Protein AF-A0A921KUQ1-F1 (afdb_monomer)

Structure (mmCIF, N/CA/C/O backbone):
data_AF-A0A921KUQ1-F1
#
_entry.id   AF-A0A921KUQ1-F1
#
loop_
_atom_site.group_PDB
_atom_site.id
_atom_site.type_symbol
_atom_site.label_atom_id
_atom_site.label_alt_id
_atom_site.label_comp_id
_atom_site.label_asym_id
_atom_site.label_entity_id
_atom_site.label_seq_id
_atom_site.pdbx_PDB_ins_code
_atom_site.Cartn_x
_atom_site.Cartn_y
_atom_site.Cartn_z
_atom_site.occupancy
_atom_site.B_iso_or_equiv
_atom_site.auth_seq_id
_atom_site.auth_comp_id
_atom_site.auth_asym_id
_atom_site.auth_atom_id
_atom_site.pdbx_PDB_model_num
ATOM 1 N N . MET A 1 1 ? -16.359 -13.489 4.063 1.00 59.03 1 MET A N 1
ATOM 2 C CA . MET A 1 1 ? -15.838 -12.362 3.255 1.00 59.03 1 MET A CA 1
ATOM 3 C C . MET A 1 1 ? -14.406 -11.949 3.630 1.00 59.03 1 MET A C 1
ATOM 5 O O . MET A 1 1 ? -13.940 -10.922 3.164 1.00 59.03 1 MET A O 1
ATOM 9 N N . GLU A 1 2 ? -13.671 -12.756 4.406 1.00 65.62 2 GLU A N 1
ATOM 10 C CA . GLU A 1 2 ? -12.285 -12.476 4.841 1.00 65.62 2 GLU A CA 1
ATOM 11 C C . GLU A 1 2 ? -11.283 -12.339 3.679 1.00 65.62 2 GLU A C 1
ATOM 13 O O . GLU A 1 2 ? -10.291 -11.626 3.776 1.00 65.62 2 GLU A O 1
ATOM 18 N N . TRP A 1 3 ? -11.567 -12.990 2.551 1.00 73.69 3 TRP A N 1
ATOM 19 C CA . TRP A 1 3 ? -10.677 -13.093 1.392 1.00 73.69 3 TRP A CA 1
ATOM 20 C C . TRP A 1 3 ? -10.526 -11.764 0.648 1.00 73.69 3 TRP A C 1
ATOM 22 O O . TRP A 1 3 ? -9.530 -11.552 -0.034 1.00 73.69 3 TRP A O 1
ATOM 32 N N . LEU A 1 4 ? -11.488 -10.847 0.807 1.00 75.69 4 LEU A N 1
ATOM 33 C CA . LEU A 1 4 ? -11.452 -9.532 0.168 1.00 75.69 4 LEU A CA 1
ATOM 34 C C . LEU A 1 4 ? -10.266 -8.693 0.672 1.00 75.69 4 LEU A C 1
ATOM 36 O O . LEU A 1 4 ? -9.709 -7.902 -0.080 1.00 75.69 4 LEU A O 1
ATOM 40 N N . LYS A 1 5 ? -9.806 -8.944 1.906 1.00 70.00 5 LYS A N 1
ATOM 41 C CA . LYS A 1 5 ? -8.607 -8.317 2.484 1.00 70.00 5 LYS A CA 1
ATOM 42 C C . LYS A 1 5 ? -7.325 -8.687 1.721 1.00 70.00 5 LYS A C 1
ATOM 44 O O . LYS A 1 5 ? -6.345 -7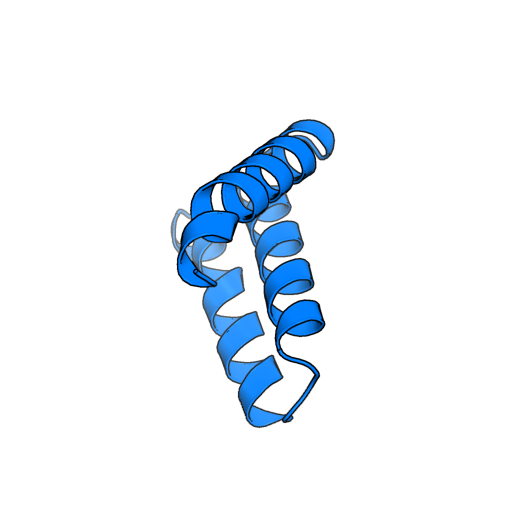.960 1.791 1.00 70.00 5 LYS A O 1
ATOM 49 N N . LEU A 1 6 ? -7.323 -9.781 0.954 1.00 83.75 6 LEU A N 1
ATOM 50 C CA . LEU A 1 6 ? -6.170 -10.232 0.164 1.00 83.75 6 LEU A CA 1
ATOM 51 C C . LEU A 1 6 ? -6.065 -9.538 -1.204 1.00 83.75 6 LEU A C 1
ATOM 53 O O . LEU A 1 6 ? -5.135 -9.820 -1.960 1.00 83.75 6 LEU A O 1
ATOM 57 N N . ILE A 1 7 ? -6.981 -8.618 -1.533 1.00 88.06 7 ILE A N 1
ATOM 58 C CA . ILE A 1 7 ? -6.988 -7.906 -2.820 1.00 88.06 7 ILE A CA 1
ATOM 59 C C . ILE A 1 7 ? -5.678 -7.139 -3.074 1.00 88.06 7 ILE A C 1
ATOM 61 O O . ILE A 1 7 ? -5.234 -7.044 -4.216 1.00 88.06 7 ILE A O 1
ATOM 65 N N . GLY A 1 8 ? -5.002 -6.669 -2.018 1.00 86.25 8 GLY A N 1
ATOM 66 C CA . GLY A 1 8 ? -3.698 -6.010 -2.124 1.00 86.25 8 GLY A CA 1
ATOM 67 C C . GLY A 1 8 ? -2.624 -6.873 -2.777 1.00 86.25 8 GLY A C 1
ATOM 68 O O . GLY A 1 8 ? -1.808 -6.363 -3.538 1.00 86.25 8 GLY A O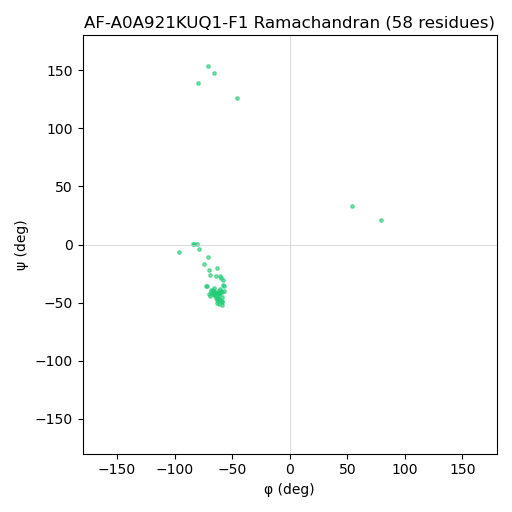 1
ATOM 69 N N . ILE A 1 9 ? -2.656 -8.190 -2.554 1.00 90.56 9 ILE A N 1
ATOM 70 C CA . ILE A 1 9 ? -1.688 -9.124 -3.1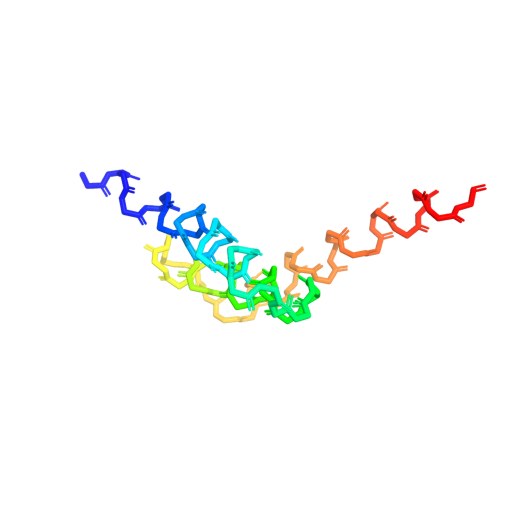45 1.00 90.56 9 ILE A CA 1
ATOM 71 C C . ILE A 1 9 ? -1.863 -9.164 -4.665 1.00 90.56 9 ILE A C 1
ATOM 73 O O . ILE A 1 9 ? -0.882 -9.126 -5.404 1.00 90.56 9 ILE A O 1
ATOM 77 N N . VAL A 1 10 ? -3.111 -9.175 -5.139 1.00 92.81 10 VAL A N 1
ATOM 78 C CA . VAL A 1 10 ? -3.423 -9.148 -6.575 1.00 92.81 10 VAL A CA 1
ATOM 79 C C . VAL A 1 10 ? -2.909 -7.855 -7.211 1.00 92.81 10 VAL A C 1
ATOM 81 O O . VAL A 1 10 ? -2.303 -7.901 -8.280 1.00 92.81 10 VAL A O 1
ATOM 84 N N . ILE A 1 11 ? -3.081 -6.716 -6.532 1.00 92.88 11 ILE A N 1
ATOM 85 C CA . ILE A 1 11 ? -2.581 -5.412 -6.993 1.00 92.88 11 ILE A CA 1
ATOM 86 C C . ILE A 1 11 ? -1.053 -5.424 -7.116 1.00 92.88 11 ILE A C 1
ATOM 88 O O . ILE A 1 11 ? -0.526 -4.958 -8.125 1.00 92.88 11 ILE A O 1
ATOM 92 N N . ILE A 1 12 ? -0.343 -5.999 -6.140 1.00 94.00 12 ILE A N 1
ATOM 93 C CA . ILE A 1 12 ? 1.123 -6.108 -6.177 1.00 94.00 12 ILE A CA 1
ATOM 94 C C . ILE A 1 12 ? 1.577 -6.975 -7.353 1.00 94.00 12 ILE A C 1
ATOM 96 O O . ILE A 1 12 ? 2.447 -6.561 -8.119 1.00 94.00 12 ILE A O 1
ATOM 100 N N . ILE A 1 13 ? 0.965 -8.150 -7.534 1.00 94.81 13 ILE A N 1
ATOM 101 C CA . ILE A 1 13 ? 1.309 -9.075 -8.624 1.00 94.81 13 ILE A CA 1
ATOM 102 C C . ILE A 1 13 ? 1.124 -8.393 -9.983 1.00 94.81 13 ILE A C 1
ATOM 104 O O . I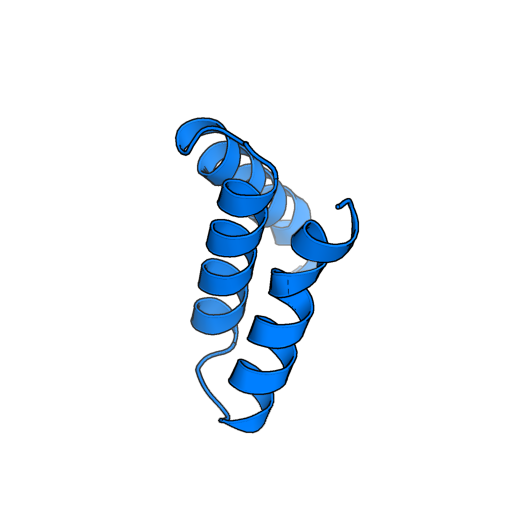LE A 1 13 ? 2.029 -8.425 -10.816 1.00 94.81 13 ILE A O 1
ATOM 108 N N . VAL A 1 14 ? -0.024 -7.746 -10.201 1.00 95.75 14 VAL A N 1
ATOM 109 C CA . VAL A 1 14 ? -0.315 -7.047 -11.461 1.00 95.75 14 VAL A CA 1
ATOM 110 C C . VAL A 1 14 ? 0.623 -5.855 -11.658 1.00 95.75 14 VAL A C 1
ATOM 112 O O . VAL A 1 14 ? 1.156 -5.678 -12.752 1.00 95.75 14 VAL A O 1
ATOM 115 N N . GLY A 1 15 ? 0.880 -5.064 -10.614 1.00 94.75 15 GLY A N 1
ATOM 116 C CA . GLY A 1 15 ? 1.771 -3.905 -10.687 1.00 94.75 15 GLY A CA 1
ATOM 117 C C . GLY A 1 15 ? 3.207 -4.278 -11.060 1.00 94.75 15 GLY A C 1
ATOM 118 O O . GLY A 1 15 ? 3.809 -3.633 -11.920 1.00 94.75 15 GLY A O 1
ATOM 119 N N . PHE A 1 16 ? 3.733 -5.363 -10.487 1.00 93.81 16 PHE A N 1
ATOM 120 C CA . PHE A 1 16 ? 5.060 -5.879 -10.835 1.00 93.81 16 PHE A CA 1
ATOM 121 C C . PHE A 1 16 ? 5.100 -6.525 -12.219 1.00 93.81 16 PHE A C 1
ATOM 123 O O . PHE A 1 16 ? 6.084 -6.347 -12.938 1.00 93.81 16 PHE A O 1
ATOM 130 N N . LEU A 1 17 ? 4.031 -7.212 -12.637 1.00 96.56 17 LEU A N 1
ATOM 131 C CA . LEU A 1 17 ? 3.921 -7.757 -13.993 1.00 96.56 17 LEU A CA 1
ATOM 132 C C . LEU A 1 17 ? 3.990 -6.645 -15.052 1.00 96.56 17 LEU A C 1
ATOM 134 O O . LEU A 1 17 ? 4.639 -6.804 -16.085 1.00 96.56 17 LEU A O 1
ATOM 138 N N . LEU A 1 18 ? 3.367 -5.500 -14.760 1.00 95.94 18 LEU A N 1
ATOM 139 C CA . LEU A 1 18 ? 3.390 -4.298 -15.595 1.00 95.94 18 LEU A CA 1
ATOM 140 C C . LEU A 1 18 ? 4.667 -3.455 -15.434 1.00 95.94 18 LEU A C 1
ATOM 142 O O . LEU A 1 18 ? 4.793 -2.429 -16.099 1.00 95.94 18 LEU A O 1
ATOM 146 N N . LYS A 1 19 ? 5.622 -3.880 -14.592 1.00 93.56 19 LYS A N 1
ATOM 147 C CA . LYS A 1 19 ? 6.887 -3.175 -14.309 1.00 93.56 19 LYS A CA 1
ATOM 148 C C . LYS A 1 19 ? 6.696 -1.717 -13.867 1.00 93.56 19 LYS A C 1
ATOM 150 O O . LYS A 1 19 ? 7.515 -0.856 -14.187 1.00 93.56 19 LYS A O 1
ATOM 155 N N . ILE A 1 20 ? 5.609 -1.440 -13.151 1.00 94.81 20 ILE A N 1
ATOM 156 C CA . ILE A 1 20 ? 5.360 -0.127 -12.547 1.00 94.81 20 ILE A CA 1
ATOM 157 C C . ILE A 1 20 ? 6.333 0.063 -11.377 1.00 94.81 20 ILE A C 1
ATOM 159 O O . ILE A 1 20 ? 6.785 -0.914 -10.779 1.00 94.81 20 ILE A O 1
ATOM 163 N N . ASP A 1 21 ? 6.652 1.319 -11.057 1.00 94.25 21 ASP A N 1
ATOM 164 C CA . ASP A 1 21 ? 7.469 1.673 -9.897 1.00 94.25 21 ASP A CA 1
ATOM 165 C C . ASP A 1 21 ? 7.023 0.925 -8.629 1.00 94.25 21 ASP A C 1
ATOM 167 O O . ASP A 1 21 ? 5.854 0.956 -8.229 1.00 94.25 21 ASP A O 1
ATOM 171 N N . THR A 1 22 ? 7.981 0.245 -8.000 1.00 90.50 22 THR A N 1
A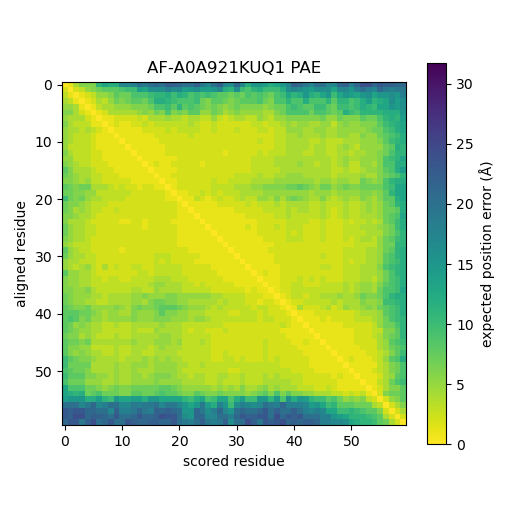TOM 172 C CA . THR A 1 22 ? 7.737 -0.662 -6.878 1.00 90.50 22 THR A CA 1
ATOM 173 C C . THR A 1 22 ? 7.089 0.049 -5.693 1.00 90.50 22 THR A C 1
ATOM 175 O O . THR A 1 22 ? 6.184 -0.504 -5.065 1.00 90.50 22 THR A O 1
ATOM 178 N N . ILE A 1 23 ? 7.519 1.277 -5.388 1.00 91.69 23 ILE A N 1
ATOM 179 C CA . ILE A 1 23 ? 7.007 2.043 -4.247 1.00 91.69 23 ILE A CA 1
ATOM 180 C C . ILE A 1 23 ? 5.562 2.457 -4.524 1.00 91.69 23 ILE A C 1
ATOM 182 O O . ILE A 1 23 ? 4.699 2.281 -3.662 1.00 91.69 23 ILE A O 1
ATOM 186 N N . ALA A 1 24 ? 5.277 2.939 -5.736 1.00 92.44 24 ALA A N 1
ATOM 187 C CA . ALA A 1 24 ? 3.924 3.313 -6.135 1.00 92.44 24 ALA A CA 1
ATOM 188 C C . ALA A 1 24 ? 2.948 2.127 -6.032 1.00 92.44 24 ALA A C 1
ATOM 190 O O . ALA A 1 24 ? 1.865 2.266 -5.459 1.00 92.44 24 ALA A O 1
ATOM 191 N N . VAL A 1 25 ? 3.347 0.947 -6.519 1.00 94.81 25 VAL A N 1
ATOM 192 C CA . VAL A 1 25 ? 2.528 -0.276 -6.453 1.00 94.81 25 VAL A CA 1
ATOM 193 C C . VAL A 1 25 ? 2.227 -0.669 -5.006 1.00 94.81 25 VAL A C 1
ATOM 195 O O . VAL A 1 25 ? 1.070 -0.928 -4.667 1.00 94.81 25 VAL A O 1
ATOM 198 N N . VAL A 1 26 ? 3.245 -0.686 -4.141 1.00 92.25 26 VAL A N 1
ATOM 199 C CA . VAL A 1 26 ? 3.095 -1.087 -2.733 1.00 92.25 26 VAL A CA 1
ATOM 200 C C . VAL A 1 26 ? 2.219 -0.100 -1.957 1.00 92.25 26 VAL A C 1
ATOM 202 O O . VAL A 1 26 ? 1.353 -0.531 -1.195 1.00 92.25 26 VAL A O 1
ATOM 205 N N . LEU A 1 27 ? 2.376 1.208 -2.182 1.00 92.62 27 LEU A N 1
ATOM 206 C CA . LEU A 1 27 ? 1.537 2.228 -1.545 1.00 92.62 27 LEU A CA 1
ATOM 207 C C . LEU A 1 27 ? 0.063 2.082 -1.938 1.00 92.62 27 LEU A C 1
ATOM 209 O O . LEU A 1 27 ? -0.807 2.082 -1.067 1.00 92.62 27 LEU A O 1
ATOM 213 N N . ILE A 1 28 ? -0.223 1.904 -3.231 1.00 93.69 28 ILE A N 1
ATOM 214 C CA . ILE A 1 28 ? -1.595 1.714 -3.721 1.00 93.69 28 ILE A CA 1
ATOM 215 C C . ILE A 1 28 ? -2.199 0.438 -3.125 1.00 93.69 28 ILE A C 1
ATOM 217 O O . ILE A 1 28 ? -3.320 0.467 -2.618 1.00 93.69 28 ILE A O 1
ATOM 221 N N . ALA A 1 29 ? -1.455 -0.669 -3.131 1.00 93.62 29 ALA A N 1
ATOM 222 C CA . ALA A 1 29 ? -1.918 -1.933 -2.571 1.00 93.62 29 ALA A CA 1
ATOM 223 C C . ALA A 1 29 ? -2.236 -1.827 -1.073 1.00 93.62 29 ALA A C 1
ATOM 225 O O . ALA A 1 29 ? -3.259 -2.349 -0.622 1.00 93.62 29 ALA A O 1
ATOM 226 N N . ALA A 1 30 ? -1.398 -1.128 -0.307 1.00 91.69 30 ALA A N 1
ATOM 227 C CA . ALA A 1 30 ? -1.603 -0.936 1.122 1.00 91.69 30 ALA A CA 1
ATOM 228 C C . ALA A 1 30 ? -2.820 -0.048 1.427 1.00 91.69 30 ALA A C 1
ATOM 230 O O . ALA A 1 30 ? -3.609 -0.387 2.308 1.00 91.69 30 ALA A O 1
ATOM 231 N N . ILE A 1 31 ? -3.027 1.030 0.660 1.00 92.69 31 ILE A N 1
ATOM 232 C CA . ILE A 1 31 ? -4.211 1.892 0.796 1.00 92.69 31 ILE A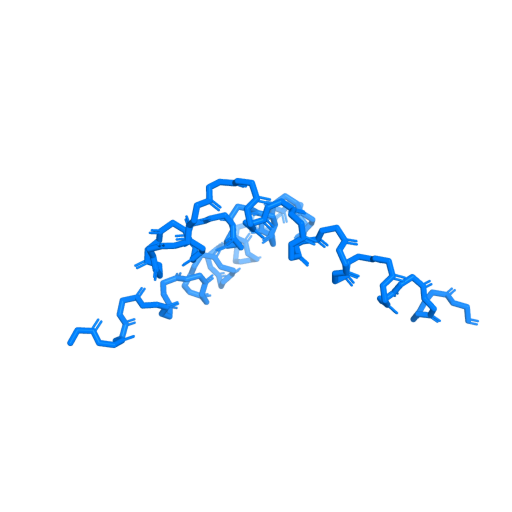 CA 1
ATOM 233 C C . ILE A 1 31 ? -5.483 1.104 0.477 1.00 92.69 31 ILE A C 1
ATOM 235 O O . ILE A 1 31 ? -6.416 1.095 1.277 1.00 92.69 31 ILE A O 1
ATOM 239 N N . VAL A 1 32 ? -5.521 0.396 -0.656 1.00 92.69 32 VAL A N 1
ATOM 240 C CA . VAL A 1 32 ? -6.702 -0.385 -1.056 1.00 92.69 32 VAL A CA 1
ATOM 241 C C . VAL A 1 32 ? -7.003 -1.487 -0.037 1.00 92.69 32 VAL A C 1
ATOM 243 O O . VAL A 1 32 ? -8.159 -1.693 0.321 1.00 92.69 32 VAL A O 1
ATOM 246 N N . THR A 1 33 ? -5.975 -2.155 0.489 1.00 91.69 33 THR A N 1
ATOM 247 C CA . THR A 1 33 ? -6.142 -3.194 1.518 1.00 91.69 33 THR A CA 1
ATOM 248 C C . THR A 1 33 ? -6.663 -2.625 2.833 1.00 91.69 33 THR A C 1
ATOM 250 O O . THR A 1 33 ? -7.562 -3.215 3.429 1.00 91.69 33 THR A O 1
ATOM 253 N N . GLY A 1 34 ? -6.134 -1.481 3.274 1.00 90.94 34 GLY A N 1
ATOM 254 C CA . GLY A 1 34 ? -6.596 -0.789 4.477 1.00 90.94 34 GLY A CA 1
ATOM 255 C C . GLY A 1 34 ? -8.050 -0.325 4.366 1.00 90.94 34 GLY A C 1
ATOM 256 O O . GLY A 1 34 ? -8.842 -0.520 5.282 1.00 90.94 34 GLY A O 1
ATOM 257 N N . LEU A 1 35 ? -8.445 0.208 3.209 1.00 91.00 35 LEU A N 1
ATOM 258 C CA . LEU A 1 35 ? -9.831 0.619 2.980 1.00 91.00 35 LEU A CA 1
ATOM 259 C C . LEU A 1 35 ? -10.786 -0.581 2.960 1.00 91.00 35 LEU A C 1
ATOM 261 O O . LEU A 1 35 ? -11.852 -0.541 3.569 1.00 91.00 35 LEU A O 1
ATOM 265 N N . VAL A 1 36 ? -10.395 -1.679 2.307 1.00 90.12 36 VAL A N 1
ATOM 266 C CA . VAL A 1 36 ? -11.205 -2.907 2.250 1.00 90.12 36 VAL A CA 1
ATOM 267 C C . VAL A 1 36 ? -11.284 -3.612 3.609 1.00 90.12 36 VAL A C 1
ATOM 269 O O . VAL A 1 36 ? -12.266 -4.304 3.883 1.00 90.12 36 VAL A O 1
ATOM 272 N N . SER A 1 37 ? -10.291 -3.432 4.484 1.00 87.94 37 SER A N 1
ATOM 273 C CA . SER A 1 37 ? -10.327 -3.958 5.851 1.00 87.94 37 SER A CA 1
ATOM 274 C C . SER A 1 37 ? -11.181 -3.121 6.812 1.00 87.94 37 SER A C 1
ATOM 276 O O . SER A 1 37 ? -11.388 -3.559 7.943 1.00 87.94 37 SER A O 1
ATOM 278 N N . GLY A 1 38 ? -11.726 -1.984 6.358 1.00 88.25 38 GLY A N 1
ATOM 279 C CA . GLY A 1 38 ? -12.551 -1.084 7.165 1.00 88.25 38 GLY A CA 1
ATOM 280 C C . GLY A 1 38 ? -11.742 -0.180 8.095 1.00 88.25 38 GLY A C 1
ATOM 281 O O . GLY A 1 38 ? -12.279 0.290 9.092 1.00 88.25 38 GLY A O 1
ATOM 282 N N . MET A 1 39 ? -10.455 0.024 7.802 1.00 89.62 39 MET A N 1
ATOM 283 C CA . MET A 1 39 ? -9.586 0.927 8.551 1.00 89.62 39 MET A CA 1
ATOM 284 C C . MET A 1 39 ? -9.832 2.381 8.131 1.00 89.62 39 MET A C 1
ATOM 286 O O . MET A 1 39 ? -9.957 2.679 6.939 1.00 89.62 39 MET A O 1
ATOM 290 N N . ASP A 1 40 ? -9.846 3.294 9.102 1.00 92.69 40 ASP A N 1
ATOM 291 C CA . ASP A 1 40 ? -9.940 4.726 8.830 1.00 92.69 40 ASP A CA 1
ATOM 292 C C . ASP A 1 40 ? -8.687 5.236 8.107 1.00 92.69 40 ASP A C 1
ATOM 294 O O . ASP A 1 40 ? -7.568 4.769 8.326 1.00 92.69 40 ASP A O 1
ATOM 298 N N . PHE A 1 41 ? -8.848 6.243 7.247 1.00 88.94 41 PHE A N 1
ATOM 299 C CA . PHE A 1 41 ? -7.749 6.754 6.417 1.00 88.94 41 PHE A CA 1
ATOM 300 C C . PHE A 1 41 ? -6.531 7.223 7.237 1.00 88.94 41 PHE A C 1
ATOM 302 O O . PHE A 1 41 ? -5.383 7.020 6.837 1.00 88.94 41 PHE A O 1
ATOM 309 N N . THR A 1 42 ? -6.767 7.810 8.410 1.00 92.88 42 THR A N 1
ATOM 310 C CA . THR A 1 42 ? -5.710 8.216 9.347 1.00 92.88 42 THR A CA 1
ATOM 311 C C . THR A 1 42 ? -4.943 7.026 9.914 1.00 92.88 42 THR A C 1
ATOM 313 O O . THR A 1 42 ? -3.720 7.095 10.054 1.00 92.88 42 THR A O 1
ATOM 316 N N . ASP A 1 43 ? -5.632 5.920 10.187 1.00 93.06 43 ASP A N 1
ATOM 317 C CA . ASP A 1 43 ? -5.032 4.699 10.720 1.00 93.06 43 ASP A CA 1
ATOM 318 C C . ASP A 1 43 ? -4.203 3.980 9.656 1.00 93.06 43 ASP A C 1
ATOM 320 O O . ASP A 1 43 ? -3.115 3.476 9.958 1.00 93.06 43 ASP A O 1
ATOM 324 N N . ILE A 1 44 ? -4.648 4.021 8.393 1.00 92.69 44 ILE A N 1
ATOM 325 C CA . ILE A 1 44 ? -3.869 3.542 7.243 1.00 92.69 44 ILE A CA 1
ATOM 326 C C . ILE A 1 44 ? -2.551 4.316 7.166 1.00 92.69 44 ILE A C 1
ATOM 328 O O . ILE A 1 44 ? -1.481 3.712 7.090 1.00 92.69 44 ILE A O 1
ATOM 332 N N . LEU A 1 45 ? -2.609 5.649 7.234 1.00 92.56 45 LEU A N 1
ATOM 333 C CA . LEU A 1 45 ? -1.424 6.500 7.124 1.00 92.56 45 LEU A CA 1
ATOM 334 C C . LEU A 1 45 ? -0.467 6.325 8.314 1.00 92.56 45 LEU A C 1
ATOM 336 O O . LEU A 1 45 ? 0.748 6.270 8.123 1.00 92.56 45 LEU A O 1
ATOM 340 N N . SER A 1 46 ? -1.004 6.179 9.528 1.00 93.81 46 SER A N 1
ATOM 341 C CA . SER A 1 46 ? -0.228 5.899 10.744 1.00 93.81 46 SER A CA 1
ATOM 342 C C . SER A 1 46 ? 0.472 4.539 10.670 1.00 93.81 46 SER A C 1
ATOM 344 O O . SER A 1 46 ? 1.666 4.430 10.959 1.00 93.81 46 SER A O 1
ATOM 346 N N . THR A 1 47 ? -0.242 3.507 10.213 1.00 92.12 47 THR A N 1
ATOM 347 C CA . THR A 1 47 ? 0.295 2.151 10.027 1.00 92.12 47 THR A CA 1
ATOM 348 C C . THR A 1 47 ? 1.387 2.128 8.966 1.00 92.12 47 THR A C 1
ATOM 350 O O . THR A 1 47 ? 2.458 1.569 9.199 1.00 92.12 47 THR A O 1
ATOM 353 N N . LEU A 1 48 ? 1.151 2.785 7.828 1.00 90.94 48 LEU A N 1
ATOM 354 C CA . LEU A 1 48 ? 2.149 2.952 6.778 1.00 90.94 48 LEU A CA 1
ATOM 355 C C . LEU A 1 48 ? 3.392 3.672 7.306 1.00 90.94 48 LEU A C 1
ATOM 357 O O . LEU A 1 48 ? 4.497 3.156 7.170 1.00 90.94 48 LEU A O 1
ATOM 361 N N . GLY A 1 49 ? 3.225 4.825 7.956 1.00 90.25 49 GLY A N 1
ATOM 362 C CA . GLY A 1 49 ? 4.336 5.610 8.497 1.00 90.25 49 GLY A CA 1
ATOM 363 C C . GLY A 1 49 ? 5.177 4.840 9.519 1.00 90.25 49 GLY A C 1
ATOM 364 O O . GLY A 1 49 ? 6.410 4.896 9.460 1.00 90.25 49 GLY A O 1
ATOM 365 N N . LYS A 1 50 ? 4.533 4.068 10.405 1.00 91.12 50 LYS A N 1
ATOM 366 C CA . LYS A 1 50 ? 5.227 3.141 11.313 1.00 91.12 50 LYS A CA 1
ATOM 367 C C . LYS A 1 50 ? 5.991 2.078 10.538 1.00 91.12 50 LYS A C 1
ATOM 369 O O . LYS A 1 50 ? 7.192 1.962 10.729 1.00 91.12 50 LYS A O 1
ATOM 374 N N . ALA A 1 51 ? 5.345 1.394 9.594 1.00 88.31 51 ALA A N 1
ATOM 375 C CA . ALA A 1 51 ? 5.989 0.359 8.791 1.00 88.31 51 ALA A CA 1
ATOM 376 C C . ALA A 1 51 ? 7.223 0.880 8.030 1.00 88.31 51 ALA A C 1
ATOM 378 O O . ALA A 1 51 ? 8.244 0.195 7.988 1.00 88.31 51 ALA A O 1
ATOM 379 N N . PHE A 1 52 ? 7.175 2.094 7.472 1.00 86.19 52 PHE A N 1
ATOM 380 C CA . PHE A 1 52 ? 8.334 2.716 6.822 1.00 86.19 52 PHE A CA 1
ATOM 381 C C . PHE A 1 52 ? 9.440 3.097 7.812 1.00 86.19 52 PHE A C 1
ATOM 383 O O . PHE A 1 52 ? 10.618 2.930 7.504 1.00 86.19 52 PHE A O 1
ATOM 390 N N . THR A 1 53 ? 9.081 3.602 8.995 1.00 88.88 53 THR A N 1
ATOM 391 C CA . THR A 1 53 ? 10.057 3.987 10.027 1.00 88.88 53 THR A CA 1
ATOM 392 C C . THR A 1 53 ? 10.739 2.761 10.632 1.00 88.88 53 THR A C 1
ATOM 394 O O . THR A 1 53 ? 11.960 2.755 10.775 1.00 88.88 53 THR A O 1
ATOM 397 N N . ASP A 1 54 ? 9.974 1.705 10.907 1.00 89.25 54 ASP A N 1
ATOM 398 C CA . ASP A 1 54 ? 10.462 0.444 11.468 1.00 89.25 54 ASP A CA 1
ATOM 399 C C . ASP A 1 54 ? 11.385 -0.279 10.479 1.00 89.25 54 ASP A C 1
ATOM 401 O O . ASP A 1 54 ? 12.448 -0.775 10.853 1.00 89.25 54 ASP A O 1
ATOM 405 N N . ASN A 1 55 ? 11.039 -0.265 9.187 1.00 83.19 55 ASN A N 1
ATOM 406 C CA . ASN A 1 55 ? 11.871 -0.854 8.138 1.00 83.19 55 ASN A CA 1
ATOM 407 C C . ASN A 1 55 ? 12.987 0.077 7.640 1.00 83.19 55 ASN A C 1
ATOM 409 O O . ASN A 1 55 ? 13.777 -0.329 6.790 1.00 83.19 55 ASN A O 1
ATOM 413 N N . ARG A 1 56 ? 13.125 1.297 8.183 1.00 68.88 56 ARG A N 1
ATO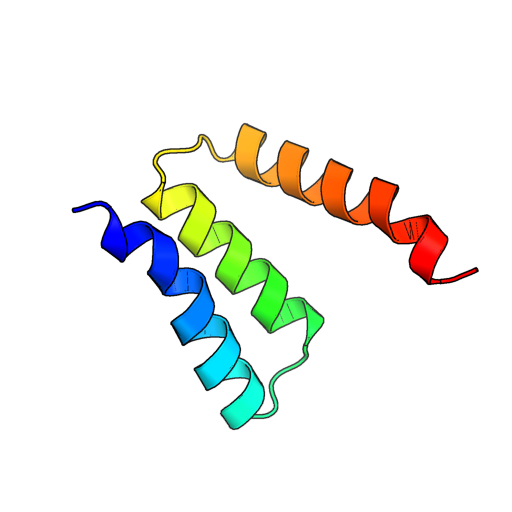M 414 C CA . ARG A 1 56 ? 14.225 2.212 7.825 1.00 68.88 56 ARG A CA 1
ATOM 415 C C . ARG A 1 56 ? 15.599 1.599 8.117 1.00 68.88 56 ARG A C 1
ATOM 417 O O . ARG A 1 56 ? 16.567 1.928 7.440 1.00 68.88 56 ARG A O 1
ATOM 424 N N . LEU A 1 57 ? 15.671 0.714 9.113 1.00 60.50 57 LEU A N 1
ATOM 425 C CA . LEU A 1 57 ? 16.889 0.002 9.508 1.00 60.50 57 LEU A C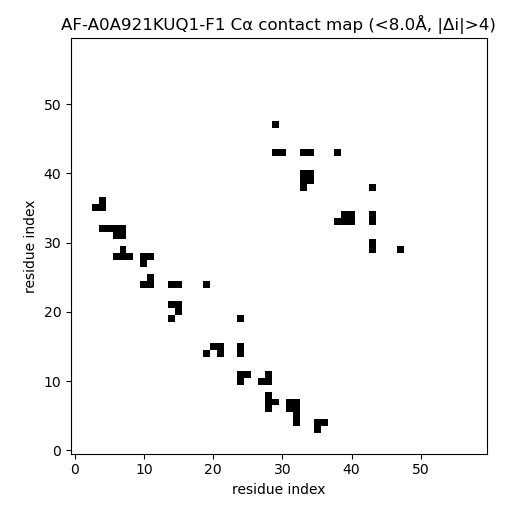A 1
ATOM 426 C C . LEU A 1 57 ? 17.290 -1.112 8.533 1.00 60.50 57 LEU A C 1
ATOM 428 O O . LEU A 1 57 ? 18.435 -1.528 8.563 1.00 60.50 57 LEU A O 1
ATOM 432 N N . VAL A 1 58 ? 16.393 -1.565 7.651 1.00 58.03 58 VAL A N 1
A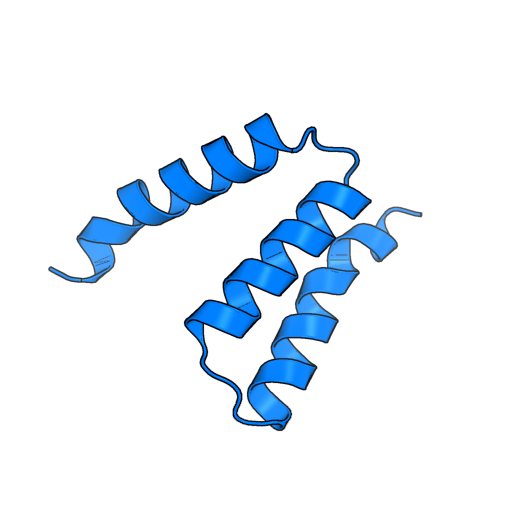TOM 433 C CA . VAL A 1 58 ? 16.703 -2.592 6.633 1.00 58.03 58 VAL A CA 1
ATOM 434 C C . VAL A 1 58 ? 17.625 -2.034 5.532 1.00 58.03 58 VAL A C 1
ATOM 436 O O . VAL A 1 58 ? 18.174 -2.786 4.733 1.00 58.03 58 VAL A O 1
ATOM 439 N N . THR A 1 59 ? 17.826 -0.713 5.510 1.00 51.94 59 THR A N 1
ATOM 440 C CA . THR A 1 59 ? 18.712 -0.002 4.576 1.00 51.94 59 THR A CA 1
ATOM 441 C C . THR A 1 59 ? 20.118 0.275 5.150 1.00 51.94 59 THR A C 1
ATOM 443 O O . THR A 1 59 ? 20.968 0.763 4.405 1.00 51.94 59 THR A O 1
ATOM 446 N N . LEU A 1 60 ? 20.387 -0.002 6.437 1.00 47.56 60 LEU A N 1
ATOM 447 C CA . LEU A 1 60 ? 21.727 0.106 7.052 1.00 47.56 60 LEU A CA 1
ATOM 448 C C . LEU A 1 60 ? 22.372 -1.275 7.208 1.00 47.56 60 LEU A C 1
ATOM 450 O O . LEU A 1 60 ? 23.600 -1.353 6.987 1.00 47.56 60 LEU A O 1
#

Mean predicted aligned error: 5.24 Å

Sequence (60 aa):
MEWLKLIGIVIIIVGFLLKIDTIAVVLIAAIVTGLVSGMDFTDILSTLGKAFTDNRLVTL

InterPro domains:
  IPR010374 Protein of unknown function DUF969 [PF06149] (3-60)

Solvent-accessible surface area (backbone atoms only — not comparable to full-atom values): 3393 Å² total; per-residue (Å²): 123,76,69,63,46,53,50,25,57,56,44,39,54,53,31,56,73,71,66,48,60,66,66,63,33,51,53,52,20,50,52,55,23,30,53,65,66,71,48,52,72,68,56,44,51,52,52,48,53,47,52,54,60,68,50,52,62,80,78,111

pLDDT: mean 86.81, std 11.51, range [47.56, 96.56]

Foldseek 3Di:
DVCQLVVLVVQQVVCVVVVHDNVVSNLVSLQSSCVSVVHDPVVSVVVVVCVCVVCVVVVD

Radius of gyration: 12.44 Å; Cα contacts (8 Å, |Δi|>4): 37; chains: 1; bounding box: 38×21×27 Å

Secondary structure (DSSP, 8-state):
-GGGGGHHHHHHHHHHHTT--HHHHHHHHHHHHHHHTT--HHHHHHHHHHHHHHGGGGG-

Organism: NCBI:txid29384